Protein AF-A0A6N7AGJ3-F1 (afdb_monomer_lite)

Foldseek 3Di:
DDDDPVVVVCCVVVVVVVVVVVVVVVVVVVVVVVVVVVVVVVLVVVLVVLVVVLVCLVVVVVVLLVVCLVVVCCPDPVNVVVVVVSVVSNVVSLVVQCVSDPDPVSNVVSVVSSVVVVVVVCCCPPPVVVVSVVVVVVPPD

Sequence (141 aa):
MILTIRIKLLAGFAVPILAILLMAGITTTGINVLRAMQDDGAKRAEAAVAATEAAGMGAKTYRFIADSIINRNFDTAEWTTEWTAIKSEIAQNTKTIKTMAHTSQETQLAEEGEAALLAIIALFENEMMALLKATDEGIAL

pLDDT: mean 90.0, std 10.26, range [41.72, 97.25]

Secondary structure (DSSP, 8-state):
----HHHHHHHHHHHHHHHHHHHHHHHHHHHHHHHHHHHHHHHHHHHHHHHHHHHTHHHHHHHHHHHHHHHT-TTSHHHHHHHHHHHHHHHHHHHHHHHH--SHHHHHHHHHHHHHHHHHHHIIIIIIHHHHHHHHHH---

Structure (mmCIF, N/CA/C/O backbone):
data_AF-A0A6N7AGJ3-F1
#
_entry.id   AF-A0A6N7AGJ3-F1
#
loop_
_atom_site.group_PDB
_atom_site.id
_atom_site.type_symbol
_atom_site.label_atom_id
_atom_site.label_alt_id
_atom_site.label_comp_id
_atom_site.label_asym_id
_atom_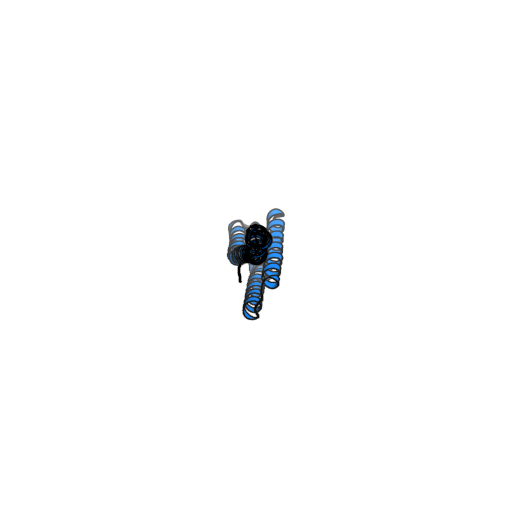site.label_entity_id
_atom_site.label_seq_id
_atom_site.pdbx_PDB_ins_code
_atom_site.Cartn_x
_atom_site.Cartn_y
_atom_site.Cartn_z
_atom_site.occupancy
_atom_site.B_iso_or_equiv
_atom_site.auth_seq_id
_atom_site.auth_comp_id
_atom_site.auth_asym_id
_atom_site.auth_atom_id
_atom_site.pdbx_PDB_model_num
ATOM 1 N N . MET A 1 1 ? 48.114 -8.807 -53.818 1.00 57.62 1 MET A N 1
ATOM 2 C CA . MET A 1 1 ? 47.800 -7.371 -53.984 1.00 57.62 1 MET A CA 1
ATOM 3 C C . MET A 1 1 ? 48.520 -6.613 -52.872 1.00 57.62 1 MET A C 1
ATOM 5 O O . MET A 1 1 ? 48.236 -6.870 -51.710 1.00 57.62 1 MET A O 1
ATOM 9 N N . ILE A 1 2 ? 49.527 -5.794 -53.188 1.00 65.19 2 ILE A N 1
ATOM 10 C CA . ILE A 1 2 ? 50.300 -5.068 -52.165 1.00 65.19 2 ILE A CA 1
ATOM 11 C C . ILE A 1 2 ? 49.466 -3.858 -51.733 1.00 65.19 2 ILE A C 1
ATOM 13 O O . ILE A 1 2 ? 49.224 -2.961 -52.536 1.00 65.19 2 ILE A O 1
ATOM 17 N N . LEU A 1 3 ? 48.989 -3.852 -50.485 1.00 74.25 3 LEU A N 1
ATOM 18 C CA . LEU A 1 3 ? 48.254 -2.711 -49.932 1.00 74.25 3 LEU A CA 1
ATOM 19 C C . LEU A 1 3 ? 49.145 -1.462 -49.946 1.00 74.25 3 LEU A C 1
ATOM 21 O O . LEU A 1 3 ? 50.248 -1.478 -49.391 1.00 74.25 3 LEU A O 1
ATOM 25 N N . THR A 1 4 ? 48.646 -0.370 -50.523 1.00 86.00 4 THR A N 1
ATOM 26 C CA . THR A 1 4 ? 49.330 0.926 -50.502 1.00 86.00 4 THR A CA 1
ATOM 27 C C . THR A 1 4 ? 49.431 1.457 -49.069 1.00 86.00 4 THR A C 1
ATOM 29 O O . THR A 1 4 ? 48.540 1.251 -48.243 1.00 86.00 4 THR A O 1
ATOM 32 N N . ILE A 1 5 ? 50.521 2.169 -48.760 1.00 83.81 5 ILE A N 1
ATOM 33 C CA . ILE A 1 5 ? 50.799 2.730 -47.421 1.00 83.81 5 ILE A CA 1
ATOM 34 C C . 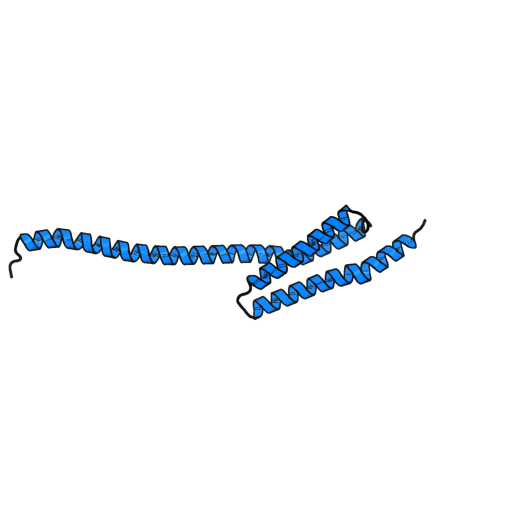ILE A 1 5 ? 49.624 3.579 -46.908 1.00 83.81 5 ILE A C 1
ATOM 36 O O . ILE A 1 5 ? 49.290 3.518 -45.729 1.00 83.81 5 ILE A O 1
ATOM 40 N N . ARG A 1 6 ? 48.931 4.291 -47.807 1.00 82.50 6 ARG A N 1
ATOM 41 C CA . ARG A 1 6 ? 47.728 5.081 -47.496 1.00 82.50 6 ARG A CA 1
ATOM 42 C C . ARG A 1 6 ? 46.598 4.235 -46.906 1.00 82.50 6 ARG A C 1
ATOM 44 O O . ARG A 1 6 ? 45.990 4.654 -45.931 1.00 82.50 6 ARG A O 1
ATOM 51 N N . ILE A 1 7 ? 46.347 3.044 -47.458 1.00 85.00 7 ILE A N 1
ATOM 52 C CA . ILE A 1 7 ? 45.299 2.139 -46.963 1.00 85.00 7 ILE A CA 1
ATOM 53 C C . ILE A 1 7 ? 45.694 1.570 -45.600 1.00 85.00 7 ILE A C 1
ATOM 55 O O . ILE A 1 7 ? 44.852 1.491 -44.714 1.00 85.00 7 ILE A O 1
ATOM 59 N N . LYS A 1 8 ? 46.972 1.227 -45.394 1.00 82.88 8 LYS A N 1
ATOM 60 C CA . LYS A 1 8 ? 47.457 0.741 -44.090 1.00 82.88 8 LYS A CA 1
ATOM 61 C C . LYS A 1 8 ? 47.309 1.799 -42.994 1.00 82.88 8 LYS A C 1
ATOM 63 O O . LYS A 1 8 ? 46.882 1.473 -41.892 1.00 82.88 8 LYS A O 1
ATOM 68 N N . LEU A 1 9 ? 47.623 3.055 -43.313 1.00 87.06 9 LEU A N 1
ATOM 69 C CA . LEU A 1 9 ? 47.512 4.172 -42.378 1.00 87.06 9 LEU A CA 1
ATOM 70 C C . LEU A 1 9 ? 46.037 4.485 -42.072 1.00 87.06 9 LEU A C 1
ATOM 72 O O . LEU A 1 9 ? 45.666 4.558 -40.907 1.00 87.06 9 LEU A O 1
ATOM 76 N N . LEU A 1 10 ? 45.174 4.553 -43.094 1.00 89.69 10 LEU A N 1
ATOM 77 C CA . LEU A 1 10 ? 43.726 4.740 -42.919 1.00 89.69 10 LEU A CA 1
ATOM 78 C C . LEU A 1 10 ? 43.074 3.610 -42.117 1.00 89.69 10 LEU A C 1
ATOM 80 O O . LEU A 1 10 ? 42.311 3.890 -41.199 1.00 89.69 10 LEU A O 1
ATOM 84 N N . ALA A 1 11 ? 43.383 2.348 -42.420 1.00 88.19 11 ALA A N 1
ATOM 85 C CA . ALA A 1 11 ? 42.845 1.205 -41.684 1.00 88.19 11 ALA A CA 1
ATOM 86 C C . ALA A 1 11 ? 43.297 1.212 -40.215 1.00 88.19 11 ALA A C 1
ATOM 88 O O . ALA A 1 11 ? 42.490 0.936 -39.329 1.00 88.19 11 ALA A O 1
ATOM 89 N N . GLY A 1 12 ? 44.554 1.594 -39.954 1.00 89.44 12 GLY A N 1
ATOM 90 C CA . GLY A 1 12 ? 45.101 1.713 -38.602 1.00 89.44 12 GLY A CA 1
ATOM 91 C C . GLY A 1 12 ? 44.354 2.715 -37.716 1.00 89.44 12 GLY A C 1
ATOM 92 O O . GLY A 1 12 ? 44.241 2.478 -36.519 1.00 89.44 12 GLY A O 1
ATOM 93 N N . PHE A 1 13 ? 43.793 3.785 -38.291 1.00 91.56 13 PHE A N 1
ATOM 94 C CA . PHE A 1 13 ? 42.956 4.748 -37.561 1.00 91.56 13 PHE A CA 1
ATOM 95 C C . PHE A 1 13 ? 41.461 4.403 -37.596 1.00 91.56 13 PHE A C 1
ATOM 97 O O . PHE A 1 13 ? 40.767 4.573 -36.598 1.00 91.56 13 PHE A O 1
ATOM 104 N N . ALA A 1 14 ? 40.947 3.894 -38.716 1.00 93.50 14 ALA A N 1
ATOM 105 C CA . ALA A 1 14 ? 39.520 3.623 -38.880 1.00 93.50 14 ALA A CA 1
ATOM 106 C C . ALA A 1 14 ? 39.030 2.460 -38.004 1.00 93.50 14 ALA A C 1
ATOM 108 O O . ALA A 1 14 ? 37.948 2.545 -37.428 1.00 93.50 14 ALA A O 1
ATOM 109 N N . VAL A 1 15 ? 39.823 1.392 -37.869 1.00 94.81 15 VAL A N 1
ATOM 110 C CA . VAL A 1 15 ? 39.462 0.217 -37.058 1.00 94.81 15 VAL A CA 1
ATOM 111 C C . VAL A 1 15 ? 39.255 0.560 -35.575 1.00 94.81 15 VAL A C 1
ATOM 113 O O . VAL A 1 15 ? 38.188 0.229 -35.057 1.00 94.81 15 VAL A O 1
ATOM 116 N N . PRO A 1 16 ? 40.188 1.235 -34.870 1.00 94.88 16 PRO A N 1
ATOM 117 C CA . PRO A 1 16 ? 39.966 1.591 -33.470 1.00 94.88 16 PRO A CA 1
ATOM 118 C C . PRO A 1 16 ? 38.818 2.589 -33.293 1.00 94.88 16 PRO A C 1
ATOM 120 O O . PRO A 1 16 ? 38.065 2.462 -32.333 1.00 94.88 16 PRO A O 1
ATOM 123 N N . ILE A 1 17 ? 38.616 3.529 -34.228 1.00 96.12 17 ILE A N 1
ATOM 124 C CA . ILE A 1 17 ? 37.459 4.440 -34.189 1.00 96.12 17 ILE A CA 1
ATOM 125 C C . ILE A 1 17 ? 36.150 3.648 -34.282 1.00 96.12 17 ILE A C 1
ATOM 127 O O . ILE A 1 17 ? 35.254 3.850 -33.467 1.00 96.12 17 ILE A O 1
ATOM 131 N N . LEU A 1 18 ? 36.046 2.715 -35.233 1.00 96.31 18 LEU A N 1
ATOM 132 C CA . LEU A 1 18 ? 34.867 1.862 -35.379 1.00 96.31 18 LEU A CA 1
ATOM 133 C C . LEU A 1 18 ? 34.630 1.014 -34.120 1.00 96.31 18 LEU A C 1
ATOM 135 O O . LEU A 1 18 ? 33.495 0.898 -33.666 1.00 96.31 18 LEU A O 1
ATOM 139 N N . ALA A 1 19 ? 35.693 0.459 -33.531 1.00 95.81 19 ALA A N 1
ATOM 140 C CA . ALA A 1 19 ? 35.607 -0.313 -32.296 1.00 95.81 19 ALA A CA 1
ATOM 141 C C . ALA A 1 19 ? 35.082 0.536 -31.125 1.00 95.81 19 ALA A C 1
ATOM 143 O O . ALA A 1 19 ? 34.181 0.097 -30.412 1.00 95.81 19 ALA A O 1
ATOM 144 N N . ILE A 1 20 ? 35.578 1.769 -30.967 1.00 96.81 20 ILE A N 1
ATOM 145 C CA . ILE A 1 20 ? 35.091 2.713 -29.951 1.00 96.81 20 ILE A CA 1
ATOM 146 C C . ILE A 1 20 ? 33.614 3.044 -30.185 1.00 96.81 20 ILE A C 1
ATOM 148 O O . ILE A 1 20 ? 32.834 3.017 -29.237 1.00 96.81 20 ILE A O 1
ATOM 152 N N . LEU A 1 21 ? 33.205 3.312 -31.430 1.00 96.94 21 LEU A N 1
ATOM 153 C CA . LEU A 1 21 ? 31.806 3.603 -31.762 1.00 96.94 21 LEU A CA 1
ATOM 154 C C . LEU A 1 21 ? 30.883 2.416 -31.458 1.00 96.94 21 LEU A C 1
ATOM 156 O O . LEU A 1 21 ? 29.810 2.603 -30.885 1.00 96.94 21 LEU A O 1
ATOM 160 N N . LEU A 1 22 ? 31.308 1.193 -31.783 1.00 96.81 22 LEU A N 1
ATOM 161 C CA . LEU A 1 22 ? 30.565 -0.025 -31.455 1.00 96.81 22 LEU A CA 1
ATOM 162 C C . LEU A 1 22 ? 30.441 -0.219 -29.939 1.00 96.81 22 LEU A C 1
ATOM 164 O O . LEU A 1 22 ? 29.343 -0.469 -29.441 1.00 96.81 22 LEU A O 1
ATOM 168 N N . MET A 1 23 ? 31.535 -0.047 -29.191 1.00 96.44 23 MET A N 1
ATOM 169 C CA . MET A 1 23 ? 31.510 -0.114 -27.726 1.00 96.44 23 MET A CA 1
ATOM 170 C C . MET A 1 23 ? 30.611 0.968 -27.122 1.00 96.44 23 MET A C 1
ATOM 172 O O . MET A 1 23 ? 29.846 0.685 -26.200 1.00 96.44 23 MET A O 1
ATOM 176 N N . ALA A 1 24 ? 30.650 2.190 -27.651 1.00 96.56 24 ALA A N 1
ATOM 177 C CA . ALA A 1 24 ? 29.777 3.275 -27.218 1.00 96.56 24 ALA A CA 1
ATOM 178 C C . ALA A 1 24 ? 28.294 2.939 -27.469 1.00 96.56 24 ALA A C 1
ATOM 180 O O . ALA A 1 24 ? 27.453 3.159 -26.597 1.00 96.56 24 ALA A O 1
ATOM 181 N N . GLY A 1 25 ? 27.964 2.332 -28.613 1.00 95.75 25 GLY A N 1
ATOM 182 C CA . GLY A 1 25 ? 26.599 1.889 -28.914 1.00 95.75 25 GLY A CA 1
ATOM 183 C C . GLY A 1 25 ? 26.095 0.801 -27.957 1.00 95.75 25 GLY A C 1
ATOM 184 O O . GLY A 1 25 ? 24.991 0.906 -27.412 1.00 95.75 25 GLY A O 1
ATOM 185 N N . ILE A 1 26 ? 26.922 -0.216 -27.694 1.00 95.88 26 ILE A N 1
ATOM 186 C CA . ILE A 1 26 ? 26.591 -1.309 -26.763 1.00 95.88 26 ILE A CA 1
ATOM 187 C C . ILE A 1 26 ? 26.416 -0.771 -25.339 1.00 95.88 26 ILE A C 1
ATOM 189 O O . ILE A 1 26 ? 25.414 -1.067 -24.689 1.00 95.88 26 ILE A O 1
ATOM 193 N N . THR A 1 27 ? 27.353 0.050 -24.860 1.00 95.69 27 THR A N 1
ATOM 194 C CA . THR A 1 27 ? 27.292 0.618 -23.503 1.00 95.69 27 THR A CA 1
ATOM 195 C C . THR A 1 27 ? 26.076 1.522 -23.320 1.00 95.69 27 THR A C 1
ATOM 197 O O . THR A 1 27 ? 25.388 1.400 -22.311 1.00 95.69 27 THR A O 1
ATOM 200 N N . THR A 1 28 ? 25.734 2.349 -24.311 1.00 95.56 28 THR A N 1
ATOM 201 C CA . THR A 1 28 ? 24.519 3.183 -24.273 1.00 95.56 28 THR A CA 1
ATOM 202 C C . THR A 1 28 ? 23.254 2.336 -24.134 1.00 95.56 28 THR A C 1
ATOM 204 O O . THR A 1 28 ? 22.386 2.637 -23.314 1.00 95.56 28 THR A O 1
ATOM 207 N N . THR A 1 29 ? 23.165 1.239 -24.889 1.00 95.38 29 THR A N 1
ATOM 208 C CA . THR A 1 29 ? 22.019 0.321 -24.812 1.00 95.38 29 THR A CA 1
ATOM 209 C C . THR A 1 29 ? 21.949 -0.361 -23.444 1.00 95.38 29 THR A C 1
ATOM 211 O O . THR A 1 29 ? 20.885 -0.396 -22.828 1.00 95.38 29 THR A O 1
ATOM 214 N N . GLY A 1 30 ? 23.089 -0.832 -22.927 1.00 95.81 30 GLY A N 1
ATOM 215 C CA . GLY A 1 30 ? 23.179 -1.441 -21.598 1.00 95.81 30 GLY A CA 1
ATOM 216 C C . GLY A 1 30 ? 22.783 -0.485 -20.470 1.00 95.81 30 GLY A C 1
ATOM 217 O O . GLY A 1 30 ? 22.046 -0.875 -19.568 1.00 95.81 30 GLY A O 1
ATOM 218 N N . ILE A 1 31 ? 23.194 0.784 -20.549 1.00 96.56 31 ILE A N 1
ATOM 219 C CA . ILE A 1 31 ? 22.819 1.821 -19.576 1.00 96.56 31 ILE A CA 1
ATOM 220 C C . ILE A 1 31 ? 21.306 2.059 -19.581 1.00 96.56 31 ILE A C 1
ATOM 222 O O . ILE A 1 31 ? 20.716 2.210 -18.515 1.00 96.56 31 ILE A O 1
ATOM 226 N N . ASN A 1 32 ? 20.661 2.068 -20.749 1.00 96.06 32 ASN A N 1
ATOM 227 C CA . ASN A 1 32 ? 19.213 2.271 -20.831 1.00 96.06 32 ASN A CA 1
ATOM 228 C C . ASN A 1 32 ? 18.429 1.114 -20.201 1.00 96.06 32 ASN A C 1
ATOM 230 O O . ASN A 1 32 ? 17.475 1.357 -19.466 1.00 96.06 32 ASN A O 1
ATOM 234 N N . VAL A 1 33 ? 18.856 -0.131 -20.437 1.00 96.75 33 VAL A N 1
ATOM 235 C CA . VAL A 1 33 ? 18.260 -1.307 -19.783 1.00 96.75 33 VAL A CA 1
ATOM 236 C C . VAL A 1 33 ? 18.462 -1.239 -18.271 1.00 96.75 33 VAL A C 1
ATOM 238 O O . VAL A 1 33 ? 17.512 -1.433 -17.519 1.00 96.75 33 VAL A O 1
ATOM 241 N N . LEU A 1 34 ? 19.675 -0.904 -17.820 1.00 96.25 34 LEU A N 1
ATOM 242 C CA . LEU A 1 34 ? 19.975 -0.790 -16.395 1.00 96.25 34 LEU A CA 1
ATOM 243 C C . LEU A 1 34 ? 19.123 0.288 -15.714 1.00 96.25 34 LEU A C 1
ATOM 245 O O . LEU A 1 34 ? 18.589 0.035 -14.639 1.00 96.25 34 LEU A O 1
ATOM 249 N N . ARG A 1 35 ? 18.943 1.453 -16.351 1.00 97.06 35 ARG A N 1
ATOM 250 C CA . ARG A 1 35 ? 18.050 2.512 -15.852 1.00 97.06 35 ARG A CA 1
ATOM 251 C C . ARG A 1 35 ? 16.615 2.021 -15.717 1.00 97.06 35 ARG A C 1
ATOM 253 O O . ARG A 1 35 ? 16.033 2.166 -14.653 1.00 97.06 35 ARG A O 1
ATOM 260 N N . ALA A 1 36 ? 16.077 1.373 -16.751 1.00 96.69 36 ALA A N 1
ATOM 261 C CA . ALA A 1 36 ? 14.716 0.843 -16.706 1.00 96.69 36 ALA A CA 1
ATOM 262 C C . ALA A 1 36 ? 14.532 -0.185 -15.573 1.00 96.69 36 ALA A C 1
ATOM 264 O O . ALA A 1 36 ? 13.517 -0.166 -14.880 1.00 96.69 36 ALA A O 1
ATOM 265 N N . MET A 1 37 ? 15.526 -1.051 -15.343 1.00 96.56 37 MET A N 1
ATOM 266 C CA . MET A 1 37 ? 15.502 -2.010 -14.233 1.00 96.56 37 MET A CA 1
ATOM 267 C C . MET A 1 37 ? 15.598 -1.333 -12.861 1.00 96.56 37 MET A C 1
ATOM 269 O O . MET A 1 37 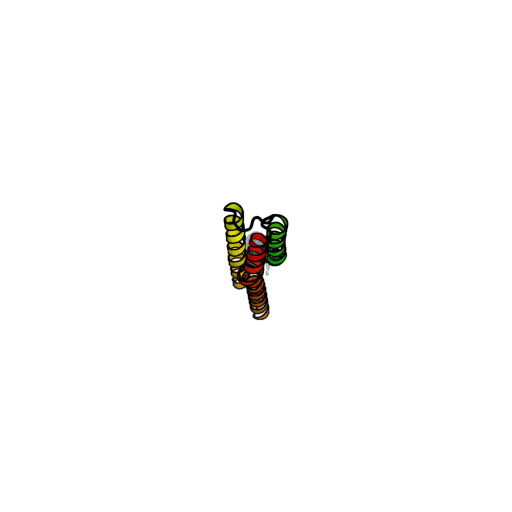? 14.961 -1.789 -11.916 1.00 96.56 37 MET A O 1
ATOM 273 N N . GLN A 1 38 ? 16.384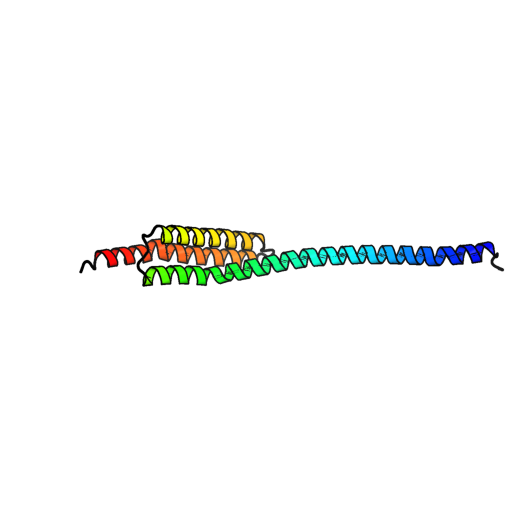 -0.262 -12.734 1.00 97.25 38 GLN A N 1
ATOM 274 C CA . GLN A 1 38 ? 16.485 0.511 -11.494 1.00 97.25 38 GLN A CA 1
ATOM 275 C C . GLN A 1 38 ? 15.183 1.251 -11.184 1.00 97.25 38 GLN A C 1
ATOM 277 O O . GLN A 1 38 ? 14.734 1.213 -10.042 1.00 97.25 38 GLN A O 1
ATOM 282 N N . ASP A 1 39 ? 14.553 1.851 -12.193 1.00 96.69 39 ASP A N 1
ATOM 283 C CA . ASP A 1 39 ? 13.265 2.530 -12.044 1.00 96.69 39 ASP A CA 1
ATOM 284 C C . ASP A 1 39 ? 12.157 1.544 -11.637 1.00 96.69 39 ASP A C 1
ATOM 286 O O . ASP A 1 39 ? 11.371 1.834 -10.735 1.00 96.69 39 ASP A O 1
ATOM 290 N N . ASP A 1 40 ? 12.105 0.357 -12.256 1.00 93.56 40 ASP A N 1
ATOM 291 C CA . ASP A 1 40 ? 11.160 -0.700 -11.864 1.00 93.56 40 ASP A CA 1
ATOM 292 C C . ASP A 1 40 ? 11.451 -1.216 -10.446 1.00 93.56 40 ASP A C 1
ATOM 294 O O . ASP A 1 40 ? 10.543 -1.365 -9.628 1.00 93.56 40 ASP A O 1
ATOM 298 N N . GLY A 1 41 ? 12.728 -1.427 -10.118 1.00 94.69 41 GLY A N 1
ATOM 299 C CA . GLY A 1 41 ? 13.160 -1.835 -8.784 1.00 94.69 41 GLY A CA 1
ATOM 300 C C . GLY A 1 41 ? 12.767 -0.828 -7.700 1.00 94.69 41 GLY A C 1
ATOM 301 O O . GLY A 1 41 ? 12.259 -1.230 -6.655 1.00 94.69 41 GLY A O 1
ATOM 302 N N . ALA A 1 42 ? 12.938 0.471 -7.958 1.00 95.12 42 ALA A N 1
ATOM 303 C CA . ALA A 1 42 ? 12.546 1.537 -7.040 1.00 95.12 42 ALA A CA 1
ATOM 304 C C . ALA A 1 42 ? 11.028 1.549 -6.799 1.00 95.12 42 ALA A C 1
ATOM 306 O O . ALA A 1 42 ? 10.596 1.566 -5.647 1.00 95.12 42 ALA A O 1
ATOM 307 N N . LYS A 1 43 ? 10.221 1.440 -7.863 1.00 91.50 43 LYS A N 1
ATOM 308 C CA . LYS A 1 43 ? 8.753 1.363 -7.753 1.00 91.50 43 LYS A CA 1
ATOM 309 C C . LYS A 1 43 ? 8.289 0.149 -6.952 1.00 91.50 43 LYS A C 1
ATOM 311 O O . LYS A 1 43 ? 7.383 0.254 -6.131 1.00 91.50 43 LYS A O 1
ATOM 316 N N . ARG A 1 44 ? 8.914 -1.013 -7.159 1.00 89.50 44 ARG A N 1
ATOM 317 C CA . ARG A 1 44 ? 8.596 -2.227 -6.389 1.00 89.50 44 ARG A CA 1
ATOM 318 C C . ARG A 1 44 ? 9.000 -2.110 -4.926 1.00 89.50 44 ARG A C 1
ATOM 320 O O . ARG A 1 44 ? 8.286 -2.614 -4.067 1.00 89.50 44 ARG A O 1
ATOM 327 N N . ALA A 1 45 ? 10.129 -1.465 -4.640 1.00 93.12 45 ALA A N 1
ATOM 328 C CA . ALA A 1 45 ? 10.554 -1.216 -3.268 1.00 93.12 45 ALA A CA 1
ATOM 329 C C . ALA A 1 45 ? 9.557 -0.300 -2.542 1.00 93.12 45 ALA A C 1
ATOM 331 O O . ALA A 1 45 ? 9.147 -0.617 -1.429 1.00 93.12 45 ALA A O 1
ATOM 332 N N . GLU A 1 46 ? 9.104 0.773 -3.194 1.00 91.25 46 GLU A N 1
ATOM 333 C CA . GLU A 1 46 ? 8.042 1.647 -2.680 1.00 91.25 46 GLU A CA 1
ATOM 334 C C . GLU A 1 46 ? 6.739 0.866 -2.429 1.00 91.25 46 GLU A C 1
ATOM 336 O O . GLU A 1 46 ? 6.147 0.979 -1.356 1.00 91.25 46 GLU A O 1
ATOM 341 N N . ALA A 1 47 ? 6.348 -0.015 -3.359 1.00 89.38 47 ALA A N 1
ATOM 342 C CA . ALA A 1 47 ? 5.192 -0.900 -3.191 1.00 89.38 47 ALA A CA 1
ATOM 343 C C . ALA A 1 47 ? 5.316 -1.847 -2.000 1.00 89.38 47 ALA A C 1
ATOM 345 O O . ALA A 1 47 ? 4.366 -2.016 -1.238 1.00 89.38 47 ALA A O 1
ATOM 346 N N . ALA A 1 48 ? 6.489 -2.447 -1.810 1.00 91.06 48 ALA A N 1
ATOM 347 C CA . ALA A 1 48 ? 6.738 -3.351 -0.698 1.00 91.06 48 ALA A CA 1
ATOM 348 C C . ALA A 1 48 ? 6.666 -2.629 0.657 1.00 91.06 48 ALA A C 1
ATOM 350 O O . ALA A 1 48 ? 6.133 -3.188 1.619 1.00 91.06 48 ALA A O 1
ATOM 351 N N . VAL A 1 49 ? 7.159 -1.388 0.732 1.00 93.12 49 VAL A N 1
ATOM 352 C CA . VAL A 1 49 ? 7.046 -0.553 1.937 1.00 93.12 49 VAL A CA 1
ATOM 353 C C . VAL A 1 49 ? 5.579 -0.252 2.232 1.00 93.12 49 VAL A C 1
ATOM 355 O O . VAL A 1 49 ? 5.111 -0.586 3.319 1.00 93.12 49 VAL A O 1
ATOM 358 N N . ALA A 1 50 ? 4.831 0.259 1.249 1.00 91.38 50 ALA A N 1
ATOM 359 C CA . ALA A 1 50 ? 3.409 0.560 1.416 1.00 91.38 50 ALA A CA 1
ATOM 360 C C . ALA A 1 50 ? 2.599 -0.684 1.828 1.00 91.38 50 ALA A C 1
ATOM 362 O O . ALA A 1 50 ? 1.751 -0.614 2.716 1.00 91.38 50 ALA A O 1
ATOM 363 N N . ALA A 1 51 ? 2.881 -1.846 1.229 1.00 90.94 51 ALA A N 1
ATOM 364 C CA . ALA A 1 51 ? 2.230 -3.110 1.579 1.00 90.94 51 ALA A CA 1
ATOM 365 C C . ALA A 1 51 ? 2.539 -3.548 3.013 1.00 90.94 51 ALA A C 1
ATOM 367 O O . ALA A 1 51 ? 1.652 -4.029 3.719 1.00 90.94 51 ALA A O 1
ATOM 368 N N . THR A 1 52 ? 3.776 -3.349 3.465 1.00 92.19 52 THR A N 1
ATOM 369 C CA . THR A 1 52 ? 4.189 -3.668 4.837 1.00 92.19 52 THR A CA 1
ATOM 370 C C . THR A 1 52 ? 3.496 -2.756 5.848 1.00 92.19 52 THR A C 1
ATOM 372 O O . THR A 1 52 ? 3.004 -3.231 6.872 1.00 92.19 52 THR A O 1
ATOM 375 N N . GLU A 1 53 ? 3.404 -1.460 5.553 1.00 90.56 53 GLU A N 1
ATOM 376 C CA . GLU A 1 53 ? 2.672 -0.500 6.384 1.00 90.56 53 GLU A CA 1
ATOM 377 C C . GLU A 1 53 ? 1.179 -0.847 6.446 1.00 90.56 53 GLU A C 1
ATOM 379 O O . GLU A 1 53 ? 0.606 -0.934 7.535 1.00 90.56 53 GLU A O 1
ATOM 384 N N . ALA A 1 54 ? 0.564 -1.141 5.297 1.00 92.19 54 ALA A N 1
ATOM 385 C CA . ALA A 1 54 ? -0.834 -1.553 5.209 1.00 92.19 54 ALA A CA 1
ATOM 386 C C . ALA A 1 54 ? -1.114 -2.844 5.999 1.00 92.19 54 ALA A C 1
ATOM 388 O O . ALA A 1 54 ? -2.117 -2.923 6.710 1.00 92.19 54 ALA A O 1
ATOM 389 N N . ALA A 1 55 ? -0.211 -3.830 5.949 1.00 91.75 55 ALA A N 1
ATOM 390 C CA . ALA A 1 55 ? -0.332 -5.073 6.712 1.00 91.75 55 ALA A CA 1
ATOM 391 C C . ALA A 1 55 ? -0.340 -4.841 8.237 1.00 91.75 55 ALA A C 1
ATOM 393 O O . ALA A 1 55 ? -0.966 -5.597 8.981 1.00 91.75 55 ALA A O 1
ATOM 394 N N . GLY A 1 56 ? 0.310 -3.774 8.712 1.00 93.38 56 GLY A N 1
ATOM 395 C CA . GLY A 1 56 ? 0.308 -3.374 10.119 1.00 93.38 56 GLY A CA 1
ATOM 396 C C . GLY A 1 56 ? -0.976 -2.678 10.586 1.00 93.38 56 GLY A C 1
ATOM 397 O O . GLY A 1 56 ? -1.181 -2.541 11.796 1.00 93.38 56 GLY A O 1
ATOM 398 N N . MET A 1 57 ? -1.858 -2.255 9.671 1.00 93.81 57 MET A N 1
ATOM 399 C CA . MET A 1 57 ? -3.030 -1.442 10.018 1.00 93.81 57 MET A CA 1
ATOM 400 C C . MET A 1 57 ? -3.992 -2.165 10.954 1.00 93.81 57 MET A C 1
ATOM 402 O O . MET A 1 57 ? -4.426 -1.571 11.932 1.00 93.81 57 MET A O 1
ATOM 406 N N . GLY A 1 58 ? -4.253 -3.458 10.741 1.00 92.44 58 GLY A N 1
ATOM 407 C CA . GLY A 1 58 ? -5.139 -4.221 11.629 1.00 92.44 58 GLY A CA 1
ATOM 408 C C . GLY A 1 58 ? -4.649 -4.239 13.081 1.00 92.44 58 GLY A C 1
ATOM 409 O O . GLY A 1 58 ? -5.425 -4.005 14.007 1.00 92.44 58 GLY A O 1
ATOM 410 N N . ALA A 1 59 ? -3.342 -4.433 13.288 1.00 94.50 59 ALA A N 1
ATOM 411 C CA . ALA A 1 59 ? -2.737 -4.402 14.618 1.00 94.50 59 ALA A CA 1
ATOM 412 C C . ALA A 1 59 ? -2.783 -2.998 15.242 1.00 94.50 59 ALA A C 1
ATOM 414 O O . ALA A 1 59 ? -3.056 -2.862 16.435 1.00 94.50 59 ALA A O 1
ATOM 415 N N . LYS A 1 60 ? -2.554 -1.951 14.438 1.00 95.00 60 LYS A N 1
ATOM 416 C CA . LYS A 1 60 ? -2.650 -0.551 14.871 1.00 95.00 60 LYS A CA 1
ATOM 417 C C . LYS A 1 60 ? -4.072 -0.192 15.306 1.00 95.00 60 LYS A C 1
ATOM 419 O O . LYS A 1 60 ? -4.251 0.345 16.397 1.00 95.00 60 LYS A O 1
ATOM 424 N N . THR A 1 61 ? -5.073 -0.540 14.497 1.00 95.00 61 THR A N 1
ATOM 425 C CA . THR A 1 61 ? -6.495 -0.336 14.804 1.00 95.00 61 THR A CA 1
ATOM 426 C C . THR A 1 61 ? -6.887 -1.071 16.078 1.00 95.00 61 THR A C 1
ATOM 428 O O . THR A 1 61 ? -7.470 -0.465 16.973 1.00 95.00 61 THR A O 1
ATOM 431 N N . TYR A 1 62 ? -6.516 -2.350 16.199 1.00 94.12 62 TYR A N 1
ATOM 432 C CA . TYR A 1 62 ? -6.784 -3.136 17.401 1.00 94.12 62 TYR A CA 1
ATOM 433 C C . TYR A 1 62 ? -6.173 -2.500 18.649 1.00 94.12 62 TYR A C 1
ATOM 435 O O . TYR A 1 62 ? -6.852 -2.362 19.662 1.00 94.12 62 TYR A O 1
ATOM 443 N N . ARG A 1 63 ? -4.904 -2.081 18.579 1.00 94.75 63 ARG A N 1
ATOM 444 C CA . ARG A 1 63 ? -4.224 -1.447 19.709 1.00 94.75 63 ARG A CA 1
ATOM 445 C C . ARG A 1 63 ? -4.927 -0.165 20.142 1.00 94.75 63 ARG A C 1
ATOM 447 O O . ARG A 1 63 ? -5.152 0.004 21.331 1.00 94.75 63 ARG A O 1
ATOM 454 N N . PHE A 1 64 ? -5.306 0.695 19.199 1.00 94.62 64 PHE A N 1
ATOM 455 C CA . PHE A 1 64 ? -6.038 1.917 19.522 1.00 94.62 64 PHE A CA 1
ATOM 456 C C . PHE A 1 64 ? -7.380 1.617 20.203 1.00 94.62 64 PHE A C 1
ATOM 458 O O . PHE A 1 64 ? -7.694 2.209 21.233 1.00 94.62 64 PHE A O 1
ATOM 465 N N . ILE A 1 65 ? -8.147 0.658 19.671 1.00 93.25 65 ILE A N 1
ATOM 466 C CA . ILE A 1 65 ? -9.409 0.209 20.277 1.00 93.25 65 ILE A CA 1
ATOM 467 C C . ILE A 1 65 ? -9.164 -0.307 21.702 1.00 93.25 65 ILE A C 1
ATOM 469 O O . ILE A 1 65 ? -9.847 0.110 22.634 1.00 93.25 65 ILE A O 1
ATOM 473 N N . ALA A 1 66 ? -8.170 -1.176 21.890 1.00 92.50 66 ALA A N 1
ATOM 474 C CA . ALA A 1 66 ? -7.833 -1.743 23.191 1.00 92.50 66 ALA A CA 1
ATOM 475 C C . ALA A 1 66 ? -7.401 -0.668 24.202 1.00 92.50 66 ALA A C 1
ATOM 477 O O . ALA A 1 66 ? -7.911 -0.653 25.321 1.00 92.50 66 ALA A O 1
ATOM 478 N N . ASP A 1 67 ? -6.523 0.256 23.804 1.00 92.44 67 ASP A N 1
ATOM 479 C CA . ASP A 1 67 ? -6.081 1.375 24.644 1.00 92.44 67 ASP A CA 1
ATOM 480 C C . ASP A 1 67 ? -7.264 2.282 25.015 1.00 92.44 67 ASP A C 1
ATOM 482 O O . ASP A 1 67 ? -7.363 2.730 26.159 1.00 92.44 67 ASP A O 1
ATOM 486 N N . SER A 1 68 ? -8.206 2.490 24.091 1.00 90.06 68 SER A N 1
ATOM 487 C CA . SER A 1 68 ? -9.432 3.252 24.357 1.00 90.06 68 SER A CA 1
ATOM 488 C C . SER A 1 68 ? -10.312 2.562 25.404 1.00 90.06 68 SER A C 1
ATOM 490 O O . SER A 1 68 ? -10.817 3.206 26.322 1.00 90.06 68 SER A O 1
ATOM 492 N N . ILE A 1 69 ? -10.447 1.233 25.310 1.00 89.94 69 ILE A N 1
ATOM 493 C CA . ILE A 1 69 ? -11.214 0.412 26.260 1.00 89.94 69 ILE A CA 1
ATOM 494 C C . ILE A 1 69 ? -10.590 0.396 27.645 1.00 89.94 69 ILE A C 1
ATOM 496 O O . ILE A 1 69 ? -11.300 0.553 28.638 1.00 89.94 69 ILE A O 1
ATOM 500 N N . ILE A 1 70 ? -9.273 0.233 27.722 1.00 89.25 70 ILE A N 1
ATOM 501 C CA . ILE A 1 70 ? -8.552 0.195 28.994 1.00 89.25 70 ILE A CA 1
ATOM 502 C C . ILE A 1 70 ? -8.637 1.552 29.700 1.00 89.25 70 ILE A C 1
ATOM 504 O O . ILE A 1 70 ? -8.884 1.597 30.904 1.00 89.25 70 ILE A O 1
ATOM 508 N N . ASN A 1 71 ? -8.464 2.650 28.958 1.00 89.38 71 ASN A N 1
ATOM 509 C CA . ASN A 1 71 ? -8.421 3.998 29.527 1.00 89.38 71 ASN A CA 1
ATOM 510 C C . ASN A 1 71 ? -9.795 4.674 29.646 1.00 89.38 71 ASN A C 1
ATOM 512 O O . ASN A 1 71 ? -9.880 5.742 30.250 1.00 89.38 71 ASN A O 1
ATOM 516 N N . ARG A 1 72 ? -10.856 4.079 29.083 1.00 86.81 72 ARG A N 1
ATOM 517 C CA . ARG A 1 72 ? -12.229 4.618 29.062 1.00 86.81 72 ARG A CA 1
ATOM 518 C C . ARG A 1 72 ? -12.324 6.060 28.546 1.00 86.81 72 ARG A C 1
ATOM 520 O O . ARG A 1 72 ? -13.099 6.861 29.053 1.00 86.81 72 ARG A O 1
ATOM 527 N N . ASN A 1 73 ? -11.532 6.418 27.540 1.00 85.75 73 ASN A N 1
ATOM 528 C CA . ASN A 1 73 ? -11.387 7.803 27.073 1.00 85.75 73 ASN A CA 1
ATOM 529 C C . ASN A 1 73 ? -12.072 8.073 25.722 1.00 85.75 73 ASN A C 1
ATOM 531 O O . ASN A 1 73 ? -11.622 8.914 24.950 1.00 85.75 73 ASN A O 1
ATOM 535 N N . PHE A 1 74 ? -13.173 7.381 25.436 1.00 82.75 74 PHE A N 1
ATOM 536 C CA . PHE A 1 74 ? -13.802 7.378 24.111 1.00 82.75 74 PHE A CA 1
ATOM 537 C C . PHE A 1 74 ? -14.478 8.688 23.684 1.00 82.75 74 PHE A C 1
ATOM 539 O O . PHE A 1 74 ? -14.883 8.815 22.534 1.00 82.75 74 PHE A O 1
ATOM 546 N N . ASP A 1 75 ? -14.629 9.645 24.598 1.00 80.94 75 ASP A N 1
ATOM 547 C CA . ASP A 1 75 ? -15.313 10.918 24.343 1.00 80.94 75 ASP A CA 1
ATOM 548 C C . ASP A 1 75 ? -14.370 12.128 24.468 1.00 80.94 75 ASP A C 1
ATOM 550 O O . ASP A 1 75 ? -14.816 13.271 24.578 1.00 80.94 75 ASP A O 1
ATOM 554 N N . THR A 1 76 ? -13.050 11.906 24.441 1.00 87.88 76 THR A N 1
ATOM 555 C CA . THR A 1 76 ? -12.082 13.008 24.430 1.00 87.88 76 THR A CA 1
ATOM 556 C C . THR A 1 76 ? -11.846 13.551 23.017 1.00 87.88 76 THR A C 1
ATOM 558 O O . THR A 1 76 ? -12.017 12.867 21.998 1.00 87.88 76 THR A O 1
ATOM 561 N N . ALA A 1 77 ? -11.437 14.820 22.938 1.00 90.62 77 ALA A N 1
ATOM 562 C CA . ALA A 1 77 ? -11.086 15.452 21.668 1.00 90.62 77 ALA A CA 1
ATOM 563 C C . ALA A 1 77 ? -9.851 14.784 21.039 1.00 90.62 77 ALA A C 1
ATOM 565 O O . ALA A 1 77 ? -9.781 14.613 19.819 1.00 90.62 77 ALA A O 1
ATOM 566 N N . GLU A 1 78 ? -8.905 14.363 21.879 1.00 91.06 78 GLU A N 1
ATOM 567 C CA . GLU A 1 78 ? -7.711 13.620 21.489 1.00 91.06 78 GLU A CA 1
ATOM 568 C C . GLU A 1 78 ? -8.092 12.279 20.858 1.00 91.06 78 GLU A C 1
ATOM 570 O O .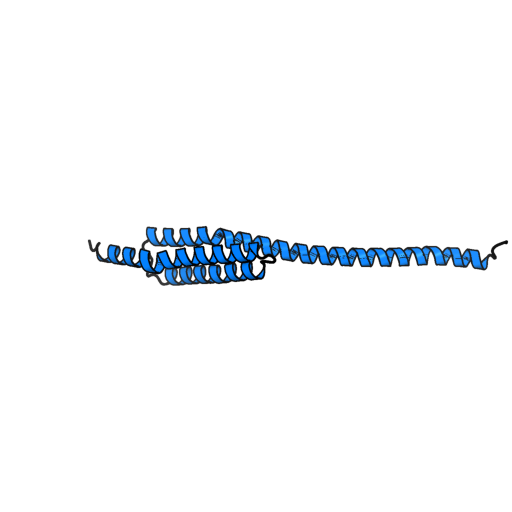 GLU A 1 78 ? -7.667 11.996 19.739 1.00 91.06 78 GLU A O 1
ATOM 575 N N . TRP A 1 79 ? -8.975 11.509 21.508 1.00 92.62 79 TRP A N 1
ATOM 576 C CA . TRP A 1 79 ? -9.464 10.234 20.984 1.00 92.62 79 TRP A CA 1
ATOM 577 C C . TRP A 1 79 ? -10.114 10.401 19.611 1.00 92.62 79 TRP A C 1
ATOM 579 O O . TRP A 1 79 ? -9.776 9.692 18.665 1.00 92.62 79 TRP A O 1
ATOM 589 N N . THR A 1 80 ? -10.998 11.392 19.468 1.00 91.94 80 THR A N 1
ATOM 590 C CA . THR A 1 80 ? -11.696 11.658 18.200 1.00 91.94 80 THR A CA 1
ATOM 591 C C . THR A 1 80 ? -10.714 12.005 17.081 1.00 91.94 80 THR A C 1
ATOM 593 O O . THR A 1 80 ? -10.867 11.554 15.940 1.00 91.94 80 THR A O 1
ATOM 596 N N . THR A 1 81 ? -9.689 12.794 17.407 1.00 95.12 81 THR A N 1
ATOM 597 C CA . THR A 1 81 ? -8.644 13.208 16.465 1.00 95.12 81 THR A CA 1
ATOM 598 C C . THR A 1 81 ? -7.814 12.011 16.011 1.00 95.12 81 THR A C 1
ATOM 600 O O . THR A 1 81 ? -7.664 11.788 14.808 1.00 95.12 81 THR A O 1
ATOM 603 N N . GLU A 1 82 ? -7.322 11.205 16.952 1.00 94.88 82 GLU A N 1
ATOM 604 C CA . GLU A 1 82 ? -6.519 10.018 16.653 1.00 94.88 82 GLU A CA 1
ATOM 605 C C . GLU A 1 82 ? -7.322 8.957 15.897 1.00 94.88 82 GLU A C 1
ATOM 607 O O . GLU A 1 82 ? -6.841 8.400 14.908 1.00 94.88 82 GLU A O 1
ATOM 612 N N . TRP A 1 83 ? -8.577 8.726 16.285 1.00 94.94 83 TRP A N 1
ATOM 613 C CA . TRP A 1 83 ? -9.443 7.767 15.610 1.00 94.94 83 TRP A CA 1
ATOM 614 C C . TRP A 1 83 ? -9.741 8.176 14.166 1.00 94.94 83 TRP A C 1
ATOM 616 O O . TRP A 1 83 ? -9.679 7.360 13.243 1.00 94.94 83 TRP A O 1
ATOM 626 N N . THR A 1 84 ? -10.003 9.465 13.942 1.00 95.62 84 THR A N 1
ATOM 627 C CA . THR A 1 84 ? -10.184 10.012 12.591 1.00 95.62 84 THR A CA 1
ATOM 628 C C . THR A 1 84 ? -8.912 9.859 11.758 1.00 95.62 84 THR A C 1
ATOM 630 O O . THR A 1 84 ? -8.993 9.473 10.590 1.00 95.62 84 THR A O 1
ATOM 633 N N . ALA A 1 85 ? -7.740 10.096 12.355 1.00 96.06 85 ALA A N 1
ATOM 634 C CA . ALA A 1 85 ? -6.457 9.909 11.686 1.00 96.06 85 ALA A CA 1
ATOM 635 C C . ALA A 1 85 ? -6.229 8.442 11.283 1.00 96.06 85 ALA A C 1
ATOM 637 O O . ALA A 1 85 ? -5.884 8.184 10.133 1.00 96.06 85 ALA A O 1
ATOM 638 N N . ILE A 1 86 ? -6.512 7.481 12.172 1.00 95.44 86 ILE A N 1
ATOM 639 C CA . ILE A 1 86 ? -6.404 6.043 11.875 1.00 95.44 86 ILE A CA 1
ATOM 640 C C . ILE A 1 86 ? -7.322 5.651 10.715 1.00 95.44 86 ILE A C 1
ATOM 642 O O . ILE A 1 86 ? -6.881 4.976 9.785 1.00 95.44 86 ILE A O 1
ATOM 646 N N . LYS A 1 87 ? -8.584 6.097 10.718 1.00 95.50 87 LYS A N 1
ATOM 647 C CA . LYS A 1 87 ? -9.516 5.817 9.613 1.00 95.50 87 LYS A CA 1
ATOM 648 C C . LYS A 1 87 ? -9.036 6.420 8.290 1.00 95.50 87 LYS A C 1
ATOM 650 O O . LYS A 1 87 ? -9.128 5.767 7.252 1.00 95.50 87 LYS A O 1
ATOM 655 N N . SER A 1 88 ? -8.494 7.637 8.325 1.00 95.94 88 SER A N 1
ATOM 656 C CA . SER A 1 88 ? -7.918 8.284 7.142 1.00 95.94 88 SER A CA 1
ATOM 657 C C . SER A 1 88 ? -6.699 7.527 6.611 1.00 95.94 88 SER A C 1
ATOM 659 O O . SER A 1 88 ? -6.569 7.350 5.403 1.00 95.94 88 SER A O 1
ATOM 661 N N . GLU A 1 89 ? -5.820 7.060 7.494 1.00 94.56 89 GLU A N 1
ATOM 662 C CA . GLU A 1 89 ? -4.631 6.288 7.130 1.00 94.56 89 GLU A CA 1
ATOM 663 C C . GLU A 1 89 ? -5.004 4.929 6.532 1.00 94.56 89 GLU A C 1
ATOM 665 O O . GLU A 1 89 ? -4.455 4.541 5.506 1.00 94.56 89 GLU A O 1
ATOM 670 N N . ILE A 1 90 ? -6.007 4.244 7.091 1.00 94.31 90 ILE A N 1
ATOM 671 C CA . ILE A 1 90 ? -6.562 3.012 6.512 1.00 94.31 90 ILE A CA 1
ATOM 672 C C . ILE A 1 90 ? -7.095 3.271 5.102 1.00 94.31 90 ILE A C 1
ATOM 674 O O . ILE A 1 90 ? -6.757 2.529 4.178 1.00 94.31 90 ILE A O 1
ATOM 678 N N . ALA A 1 91 ? -7.891 4.325 4.912 1.00 93.88 91 ALA A N 1
ATOM 679 C CA . ALA A 1 91 ? -8.443 4.674 3.604 1.00 93.88 91 ALA A CA 1
ATOM 680 C C . ALA A 1 91 ? -7.342 5.023 2.588 1.00 93.88 91 ALA A C 1
ATOM 682 O O . ALA A 1 91 ? -7.407 4.626 1.424 1.00 93.88 91 ALA A O 1
ATOM 683 N N . GLN A 1 92 ? -6.303 5.739 3.020 1.00 94.44 92 GLN A N 1
ATOM 684 C CA . GLN A 1 92 ? -5.163 6.066 2.170 1.00 94.44 92 GLN A CA 1
ATOM 685 C C . GLN A 1 92 ? -4.359 4.814 1.806 1.00 94.44 92 GLN A C 1
ATOM 687 O O . GLN A 1 92 ? -4.082 4.598 0.628 1.00 94.44 92 GLN A O 1
ATOM 692 N N . ASN A 1 93 ? -4.025 3.974 2.783 1.00 92.94 93 ASN A N 1
ATOM 693 C CA . ASN A 1 93 ? -3.213 2.779 2.575 1.00 92.94 93 ASN A CA 1
ATOM 694 C C . ASN A 1 93 ? -3.930 1.768 1.680 1.00 92.94 93 ASN A C 1
ATOM 696 O O . ASN A 1 93 ? -3.354 1.302 0.702 1.00 92.94 93 ASN A O 1
ATOM 700 N N . THR A 1 94 ? -5.205 1.483 1.943 1.00 92.12 94 THR A N 1
ATOM 701 C CA . THR A 1 94 ? -6.008 0.572 1.107 1.00 92.12 94 THR A CA 1
ATOM 702 C C . THR A 1 94 ? -6.133 1.085 -0.327 1.00 92.12 94 THR A C 1
ATOM 704 O O . THR A 1 94 ? -5.937 0.317 -1.270 1.00 92.12 94 THR A O 1
ATOM 707 N N . LYS A 1 95 ? -6.344 2.394 -0.520 1.00 93.50 95 LYS A N 1
ATOM 708 C CA . LYS A 1 95 ? -6.323 3.016 -1.850 1.00 93.50 95 LYS A CA 1
ATOM 709 C C . LYS A 1 95 ? -4.970 2.843 -2.541 1.00 93.50 95 LYS A C 1
ATOM 711 O O . LYS A 1 95 ? -4.943 2.437 -3.701 1.00 93.50 95 LYS A O 1
ATOM 716 N N . THR A 1 96 ? -3.867 3.120 -1.849 1.00 92.25 96 THR A N 1
ATOM 717 C CA . THR A 1 96 ? -2.511 2.958 -2.391 1.00 92.25 96 THR A CA 1
ATOM 718 C C . THR A 1 96 ? -2.270 1.514 -2.830 1.00 92.25 96 THR A C 1
ATOM 720 O O . THR A 1 96 ? -1.924 1.286 -3.988 1.00 92.25 96 THR A O 1
ATOM 723 N N . ILE A 1 97 ? -2.558 0.525 -1.979 1.00 92.25 97 ILE A N 1
ATOM 724 C CA . ILE A 1 97 ? -2.382 -0.895 -2.322 1.00 92.25 97 ILE A CA 1
ATOM 725 C C . ILE A 1 97 ? -3.213 -1.298 -3.537 1.00 92.25 97 ILE A C 1
ATOM 727 O O . ILE A 1 97 ? -2.693 -1.947 -4.442 1.00 92.25 97 ILE A O 1
ATOM 731 N N . LYS A 1 98 ? -4.469 -0.850 -3.627 1.00 91.44 98 LYS A N 1
ATOM 732 C CA . LYS A 1 98 ? -5.303 -1.115 -4.806 1.00 91.44 98 LYS A CA 1
ATOM 733 C C . LYS A 1 98 ? -4.726 -0.522 -6.089 1.00 91.44 98 LYS A C 1
ATOM 735 O O . LYS A 1 98 ? -4.824 -1.153 -7.134 1.00 91.44 98 LYS A O 1
ATOM 740 N N . THR A 1 99 ? -4.114 0.663 -6.028 1.00 91.88 99 THR A N 1
ATOM 741 C CA . THR A 1 99 ? -3.461 1.270 -7.204 1.00 91.88 99 THR A CA 1
ATOM 742 C C . THR A 1 99 ? -2.162 0.577 -7.611 1.00 91.88 99 THR A C 1
ATOM 744 O O . THR A 1 99 ? -1.750 0.702 -8.760 1.00 91.88 99 THR A O 1
ATOM 747 N N . MET A 1 100 ? -1.526 -0.145 -6.687 1.00 90.25 100 MET A N 1
ATOM 748 C CA . MET A 1 100 ? -0.278 -0.880 -6.918 1.00 90.25 100 MET A CA 1
ATOM 749 C C . MET A 1 100 ? -0.503 -2.335 -7.337 1.00 90.25 100 MET A C 1
ATOM 751 O O . MET A 1 100 ? 0.429 -2.985 -7.804 1.00 90.25 100 MET A O 1
ATOM 755 N N . ALA A 1 101 ? -1.719 -2.854 -7.163 1.00 90.38 101 ALA A N 1
ATOM 756 C CA . ALA A 1 101 ? -2.086 -4.190 -7.599 1.00 90.38 101 ALA A CA 1
ATOM 757 C C . ALA A 1 101 ? -2.036 -4.282 -9.132 1.00 90.38 101 ALA A C 1
ATOM 759 O O . ALA A 1 101 ? -2.696 -3.520 -9.839 1.00 90.38 101 ALA A O 1
ATOM 760 N N . HIS A 1 102 ? -1.262 -5.234 -9.649 1.00 89.19 102 HIS A N 1
ATOM 761 C CA . HIS A 1 102 ? -1.085 -5.449 -11.087 1.00 89.19 102 HIS A CA 1
ATOM 762 C C . HIS A 1 102 ? -1.773 -6.726 -11.577 1.00 89.19 102 HIS A C 1
ATOM 764 O O . HIS A 1 102 ? -1.944 -6.922 -12.782 1.00 89.19 102 HIS A O 1
ATOM 770 N N . THR A 1 103 ? -2.170 -7.601 -10.655 1.00 91.44 103 THR A N 1
ATOM 771 C CA . THR A 1 103 ? -2.883 -8.845 -10.943 1.00 91.44 103 THR A CA 1
ATOM 772 C C . THR A 1 103 ? -4.283 -8.831 -10.342 1.00 91.44 103 THR A C 1
ATOM 774 O O . THR A 1 103 ? -4.533 -8.202 -9.316 1.00 91.44 103 THR A O 1
ATOM 777 N N . SER A 1 104 ? -5.199 -9.597 -10.941 1.00 93.81 104 SER A N 1
ATOM 778 C CA . SER A 1 104 ? -6.553 -9.766 -10.399 1.00 93.81 104 SER A CA 1
ATOM 779 C C . SER A 1 104 ? -6.544 -10.326 -8.975 1.00 93.81 104 SER A C 1
ATOM 781 O O . SER A 1 104 ? -7.385 -9.953 -8.164 1.00 93.81 104 SER A O 1
ATOM 783 N N . GLN A 1 105 ? -5.579 -11.198 -8.665 1.00 94.25 105 GLN A N 1
ATOM 784 C CA . GLN A 1 105 ? -5.415 -11.771 -7.333 1.00 94.25 105 GLN A CA 1
ATOM 785 C C . GLN A 1 105 ? -4.987 -10.714 -6.307 1.00 94.25 105 GLN A C 1
ATOM 787 O O . GLN A 1 105 ? -5.553 -10.660 -5.222 1.00 94.25 105 GLN A O 1
ATOM 792 N N . GLU A 1 106 ? -4.015 -9.860 -6.638 1.00 91.81 106 GLU A N 1
ATOM 793 C CA . GLU A 1 106 ? -3.592 -8.764 -5.755 1.00 91.81 106 GLU A CA 1
ATOM 794 C C . GLU A 1 106 ? -4.731 -7.773 -5.505 1.00 91.81 106 GLU A C 1
ATOM 796 O O . GLU A 1 106 ? -4.934 -7.353 -4.368 1.00 91.81 106 GLU A O 1
ATOM 801 N N . THR A 1 107 ? -5.505 -7.430 -6.541 1.00 93.19 107 THR A N 1
ATOM 802 C CA . THR A 1 107 ? -6.667 -6.544 -6.398 1.00 93.19 107 THR A CA 1
ATOM 803 C C . THR A 1 107 ? -7.705 -7.152 -5.461 1.00 93.19 107 THR A C 1
ATOM 805 O O . THR A 1 107 ? -8.161 -6.473 -4.544 1.00 93.19 107 THR A O 1
ATOM 808 N N . GLN A 1 108 ? -8.026 -8.436 -5.640 1.00 95.75 108 GLN A N 1
ATOM 809 C CA . GLN A 1 108 ? -8.965 -9.142 -4.771 1.00 95.75 108 GLN A CA 1
ATOM 810 C C . GLN A 1 108 ? -8.491 -9.143 -3.311 1.00 95.75 108 GLN A C 1
ATOM 812 O O . GLN A 1 108 ? -9.257 -8.796 -2.417 1.00 95.75 108 GLN A O 1
ATOM 817 N N . LEU A 1 109 ? -7.220 -9.470 -3.057 1.00 94.00 109 LEU A N 1
ATOM 818 C CA . LEU A 1 109 ? -6.660 -9.463 -1.701 1.00 94.00 109 LEU A CA 1
ATOM 819 C C . LEU A 1 109 ? -6.702 -8.066 -1.064 1.00 94.00 109 LEU A C 1
ATOM 821 O O . LEU A 1 109 ? -6.971 -7.935 0.130 1.00 94.00 109 LEU A O 1
ATOM 825 N N . ALA A 1 110 ? -6.461 -7.015 -1.852 1.00 93.19 110 ALA A N 1
ATOM 826 C CA . ALA A 1 110 ? -6.555 -5.636 -1.383 1.00 93.19 110 ALA A CA 1
ATOM 827 C C . ALA A 1 110 ? -7.997 -5.244 -1.012 1.00 93.19 110 ALA A C 1
ATOM 829 O O . ALA A 1 110 ? -8.214 -4.547 -0.021 1.00 93.19 110 ALA A O 1
ATOM 830 N N . GLU A 1 111 ? -8.984 -5.693 -1.789 1.00 94.56 111 GLU A N 1
ATOM 831 C CA . GLU A 1 111 ? -10.409 -5.485 -1.509 1.00 94.56 111 GLU A CA 1
ATOM 832 C C . GLU A 1 111 ? -10.874 -6.255 -0.270 1.00 94.56 111 GLU A C 1
ATOM 834 O O . GLU A 1 111 ? -11.546 -5.682 0.586 1.00 94.56 111 GLU A O 1
ATOM 839 N N . GLU A 1 112 ? -10.475 -7.519 -0.132 1.00 95.38 112 GLU A N 1
ATOM 840 C CA . GLU A 1 112 ? -10.779 -8.338 1.045 1.00 95.38 112 GLU A CA 1
ATOM 841 C C . GLU A 1 112 ? -10.177 -7.730 2.321 1.00 95.38 112 GLU A C 1
ATOM 843 O O . GLU A 1 112 ? -10.852 -7.646 3.351 1.00 95.38 112 GLU A O 1
ATOM 848 N N . GLY A 1 113 ? -8.935 -7.242 2.249 1.00 93.81 113 GLY A N 1
ATOM 849 C CA . GLY A 1 113 ? -8.272 -6.564 3.363 1.00 93.81 113 GLY A CA 1
ATOM 850 C C . GLY A 1 113 ? -8.962 -5.260 3.775 1.00 93.81 113 GLY A C 1
ATOM 851 O O . GLY A 1 113 ? -9.176 -5.025 4.966 1.00 93.81 113 GLY A O 1
ATOM 852 N N . GLU A 1 114 ? -9.355 -4.425 2.808 1.00 94.81 114 GLU A N 1
ATOM 853 C CA . GLU A 1 114 ? -10.128 -3.207 3.083 1.00 94.81 114 GLU A CA 1
ATOM 854 C C . GLU A 1 114 ? -11.484 -3.542 3.716 1.00 94.81 114 GLU A C 1
ATOM 856 O O . GLU A 1 114 ? -11.842 -2.961 4.742 1.00 94.81 114 GLU A O 1
ATOM 861 N N . ALA A 1 115 ? -12.215 -4.506 3.153 1.00 96.06 115 ALA A N 1
ATOM 862 C CA . ALA A 1 115 ? -13.512 -4.922 3.673 1.00 96.06 115 ALA A CA 1
ATOM 863 C C . ALA A 1 115 ? -13.408 -5.425 5.122 1.00 96.06 115 ALA A C 1
ATOM 865 O O . ALA A 1 115 ? -14.234 -5.060 5.961 1.00 96.06 115 ALA A O 1
ATOM 866 N N . ALA A 1 116 ? -12.370 -6.203 5.444 1.00 95.31 116 ALA A N 1
ATOM 867 C CA . ALA A 1 116 ? -12.121 -6.676 6.803 1.00 95.31 116 ALA A CA 1
ATOM 868 C C . ALA A 1 116 ? -11.830 -5.524 7.783 1.00 95.31 116 ALA A C 1
ATOM 870 O O . ALA A 1 116 ? -12.379 -5.502 8.885 1.00 95.31 116 ALA A O 1
ATOM 871 N N . LEU A 1 117 ? -11.014 -4.538 7.388 1.00 94.75 117 LEU A N 1
ATOM 872 C CA . LEU A 1 117 ? -10.733 -3.360 8.219 1.00 94.75 117 LEU A CA 1
ATOM 873 C C . LEU A 1 117 ? -11.989 -2.515 8.461 1.00 94.75 117 LEU A C 1
ATOM 875 O O . LEU A 1 117 ? -12.246 -2.100 9.591 1.00 94.75 117 LEU A O 1
ATOM 879 N N . LEU A 1 118 ? -12.797 -2.297 7.423 1.00 94.81 118 LEU A N 1
ATOM 880 C CA . LEU A 1 118 ? -14.060 -1.570 7.541 1.00 94.81 118 LEU A CA 1
ATOM 881 C C . LEU A 1 118 ? -15.060 -2.307 8.437 1.00 94.81 118 LEU A C 1
ATOM 883 O O . LEU A 1 118 ? -15.752 -1.665 9.225 1.00 94.81 118 LEU A O 1
ATOM 887 N N . ALA A 1 119 ? -15.102 -3.639 8.374 1.00 95.38 119 ALA A N 1
ATOM 888 C CA . ALA A 1 119 ? -15.930 -4.442 9.266 1.00 95.38 119 ALA A CA 1
ATOM 889 C C . ALA A 1 119 ? -15.506 -4.288 10.738 1.00 95.38 119 ALA A C 1
ATOM 891 O O . ALA A 1 119 ? -16.368 -4.143 11.601 1.00 95.38 119 ALA A O 1
ATOM 892 N N . ILE A 1 120 ? -14.199 -4.248 11.030 1.00 94.25 120 ILE A N 1
ATOM 893 C CA . ILE A 1 120 ? -13.684 -3.998 12.390 1.00 94.25 120 ILE A CA 1
ATOM 894 C C . ILE A 1 120 ? -14.101 -2.609 12.886 1.00 94.25 120 ILE A C 1
ATOM 896 O O . ILE A 1 120 ? -14.576 -2.478 14.014 1.00 94.25 120 ILE A O 1
ATOM 900 N N . ILE A 1 121 ? -13.946 -1.580 12.048 1.00 94.62 121 ILE A N 1
ATOM 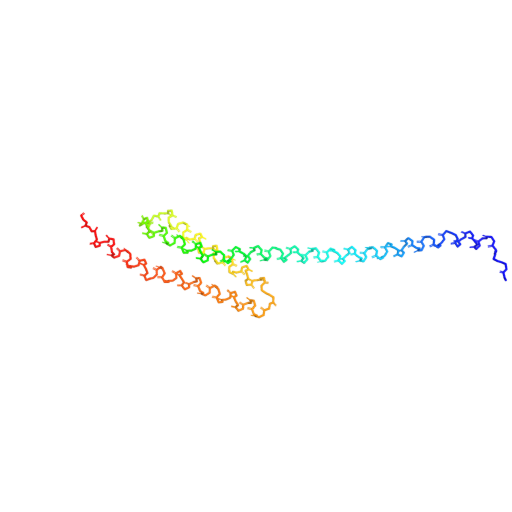901 C CA . ILE A 1 121 ? -14.352 -0.207 12.380 1.00 94.62 121 ILE A CA 1
ATOM 902 C C . ILE A 1 121 ? -15.853 -0.160 12.679 1.00 94.62 121 ILE A C 1
ATOM 904 O O . ILE A 1 121 ? -16.250 0.366 13.716 1.00 94.62 121 ILE A O 1
ATOM 908 N N . ALA A 1 122 ? -16.678 -0.749 11.811 1.00 95.44 122 ALA A N 1
ATOM 909 C CA . ALA A 1 122 ? -18.127 -0.763 11.973 1.00 95.44 122 ALA A CA 1
ATOM 910 C C . ALA A 1 122 ? -18.564 -1.513 13.239 1.00 95.44 122 ALA A C 1
ATOM 912 O O . ALA A 1 122 ? -19.425 -1.020 13.965 1.00 95.44 122 ALA A O 1
ATOM 913 N N . LEU A 1 123 ? -17.958 -2.669 13.527 1.00 94.88 123 LEU A N 1
ATOM 914 C CA . LEU A 1 123 ? -18.220 -3.440 14.745 1.00 94.88 123 LEU A CA 1
ATOM 915 C C . LEU A 1 123 ? -17.911 -2.612 15.998 1.00 94.88 123 LEU A C 1
ATOM 917 O O . LEU A 1 123 ? -18.687 -2.581 16.953 1.00 94.88 123 LEU A O 1
ATOM 921 N N . PHE A 1 124 ? -16.776 -1.916 15.995 1.00 93.25 124 PHE A N 1
ATOM 922 C CA . PHE A 1 124 ? -16.377 -1.088 17.121 1.00 93.25 124 PHE A CA 1
ATOM 923 C C . PHE A 1 124 ? -17.298 0.126 17.308 1.00 93.25 124 PHE A C 1
ATOM 925 O O . PHE A 1 124 ? -17.808 0.336 18.407 1.00 93.25 124 PHE A O 1
ATOM 932 N N . GLU A 1 125 ? -17.550 0.898 16.249 1.00 92.31 125 GLU A N 1
ATOM 933 C CA . GLU A 1 125 ? -18.333 2.138 16.328 1.00 92.31 125 GLU A CA 1
ATOM 934 C C . GLU A 1 125 ? -19.822 1.893 16.598 1.00 92.31 125 GLU A C 1
ATOM 936 O O . GLU A 1 125 ? -20.429 2.628 17.377 1.00 92.31 125 GLU A O 1
ATOM 941 N N . ASN A 1 126 ? -20.417 0.873 15.976 1.00 93.19 126 ASN A N 1
ATOM 942 C CA . ASN A 1 126 ? -21.866 0.678 16.024 1.00 93.19 126 ASN A CA 1
ATOM 943 C C . ASN A 1 126 ? -22.311 -0.226 17.174 1.00 93.19 126 ASN A C 1
ATOM 945 O O . ASN A 1 126 ? -23.388 -0.019 17.728 1.00 93.19 126 ASN A O 1
ATOM 949 N N . GLU A 1 127 ? -21.510 -1.232 17.528 1.00 91.81 127 GLU A N 1
ATOM 950 C CA . GLU A 1 127 ? -21.901 -2.225 18.531 1.00 91.81 127 GLU A CA 1
ATOM 951 C C . GLU A 1 127 ? -21.144 -2.003 19.840 1.00 91.81 127 GLU A C 1
ATOM 953 O O . GLU A 1 127 ? -21.746 -1.777 20.891 1.00 91.81 127 GLU A O 1
ATOM 958 N N . MET A 1 128 ? -19.811 -2.016 19.786 1.00 89.44 128 MET A N 1
ATOM 959 C CA . MET A 1 128 ? -18.986 -2.009 20.995 1.00 89.44 128 MET A CA 1
ATOM 960 C C . MET A 1 128 ? -19.089 -0.689 21.761 1.00 89.44 128 MET A C 1
ATOM 962 O O . MET A 1 128 ? -19.306 -0.694 22.971 1.00 89.44 128 MET A O 1
ATOM 966 N N . MET A 1 129 ? -18.988 0.442 21.062 1.00 88.75 129 MET A N 1
ATOM 967 C CA . MET A 1 129 ? -19.101 1.776 21.654 1.00 88.75 129 MET A CA 1
ATOM 968 C C . MET A 1 129 ? -20.453 2.003 22.338 1.00 88.75 129 MET A C 1
ATOM 970 O O . MET A 1 129 ? -20.500 2.592 23.417 1.00 88.75 129 MET A O 1
ATOM 974 N N . ALA A 1 130 ? -21.547 1.498 21.760 1.00 87.56 130 ALA A N 1
ATOM 975 C CA . ALA A 1 130 ? -22.874 1.597 22.364 1.00 87.56 130 ALA A CA 1
ATOM 976 C C . ALA A 1 130 ? -22.947 0.842 23.703 1.00 87.56 130 ALA A C 1
ATOM 978 O O . ALA A 1 130 ? -23.451 1.374 24.693 1.00 87.56 130 ALA A O 1
ATOM 979 N N . LEU A 1 131 ? -22.388 -0.372 23.758 1.00 87.44 131 LEU A N 1
ATOM 980 C CA . LEU A 1 131 ? -22.326 -1.177 24.982 1.00 87.44 131 LEU A CA 1
ATOM 981 C C . LEU A 1 131 ? -21.421 -0.546 26.048 1.00 87.44 131 LEU A C 1
ATOM 983 O O . LEU A 1 131 ? -21.763 -0.546 27.232 1.00 87.44 131 LEU A O 1
ATOM 987 N N . LEU A 1 132 ? -20.280 0.007 25.635 1.00 85.00 132 LEU A N 1
ATOM 988 C CA . LEU A 1 132 ? -19.322 0.653 26.532 1.00 85.00 132 LEU A CA 1
ATOM 989 C C . LEU A 1 132 ? -19.926 1.894 27.196 1.00 85.00 132 LEU A C 1
ATOM 991 O O . LEU A 1 132 ? -19.840 2.020 28.415 1.00 85.00 132 LEU A O 1
ATOM 995 N N . LYS A 1 133 ? -20.619 2.744 26.429 1.00 81.44 133 LYS A N 1
ATOM 996 C CA . LYS A 1 133 ? -21.308 3.933 26.958 1.00 81.44 133 LYS A CA 1
ATOM 997 C C . LYS A 1 133 ? -22.446 3.578 27.913 1.00 81.44 133 LYS A C 1
ATOM 999 O O . LYS A 1 133 ? -22.529 4.144 28.997 1.00 81.44 133 LYS A O 1
ATOM 1004 N N . ALA A 1 134 ? -23.265 2.584 27.564 1.00 80.81 134 ALA A N 1
ATOM 1005 C CA . ALA A 1 134 ? -24.338 2.111 28.441 1.00 80.81 134 ALA A CA 1
ATOM 1006 C C . ALA A 1 134 ? -23.809 1.542 29.772 1.00 80.81 134 ALA A C 1
ATOM 1008 O O . ALA A 1 134 ? -24.452 1.671 30.813 1.00 80.81 134 ALA A O 1
ATOM 1009 N N . THR A 1 135 ? -22.629 0.914 29.750 1.00 72.81 135 THR A N 1
ATOM 1010 C CA . THR A 1 135 ? -21.990 0.373 30.958 1.00 72.81 135 THR A CA 1
ATOM 1011 C C . THR A 1 135 ? -21.378 1.476 31.825 1.00 72.81 135 THR A C 1
ATOM 1013 O O . THR A 1 135 ? -21.382 1.350 33.046 1.00 72.81 135 THR A O 1
ATOM 1016 N N . ASP A 1 136 ? -20.882 2.562 31.229 1.00 63.62 136 ASP A N 1
ATOM 1017 C CA . ASP A 1 136 ? -20.335 3.708 31.966 1.00 63.62 136 ASP A CA 1
ATOM 1018 C C . ASP A 1 136 ? -21.445 4.516 32.668 1.00 63.62 136 ASP A C 1
ATOM 1020 O O . ASP A 1 136 ? -21.306 4.867 33.837 1.00 63.62 136 ASP A O 1
ATOM 1024 N N . GLU A 1 137 ? -22.604 4.701 32.023 1.00 56.34 137 GLU A N 1
ATOM 1025 C CA . GLU A 1 137 ? -23.784 5.337 32.641 1.00 56.34 137 GLU A CA 1
ATOM 1026 C C . GLU A 1 137 ? -24.421 4.483 33.758 1.00 56.34 137 GLU A C 1
ATOM 1028 O O . GLU A 1 137 ? -25.032 5.016 34.686 1.00 56.34 137 GLU A O 1
ATOM 1033 N N . GLY A 1 138 ? -24.269 3.155 33.699 1.00 47.62 138 GLY A N 1
ATOM 1034 C CA . GLY A 1 138 ? -24.788 2.216 34.700 1.00 47.62 138 GLY A CA 1
ATOM 1035 C C . GLY A 1 138 ? -23.921 2.055 35.956 1.00 47.62 138 GLY A C 1
ATOM 1036 O O . GLY A 1 138 ? -24.389 1.487 36.943 1.00 47.62 138 GLY A O 1
ATOM 1037 N N . ILE A 1 139 ? -22.680 2.552 35.946 1.00 48.69 139 ILE A N 1
ATOM 1038 C CA . ILE A 1 139 ? -21.749 2.531 37.088 1.00 48.69 139 ILE A CA 1
ATOM 1039 C C . ILE A 1 139 ? -21.584 3.968 37.604 1.00 48.69 139 ILE A C 1
ATOM 1041 O O . ILE A 1 139 ? -20.486 4.505 37.710 1.00 48.69 139 ILE A O 1
ATOM 1045 N N . ALA A 1 140 ? -22.698 4.612 37.944 1.00 41.91 140 ALA A N 1
ATOM 1046 C CA . ALA A 1 140 ? -22.668 5.709 38.900 1.00 41.91 140 ALA A CA 1
ATOM 1047 C C . ALA A 1 140 ? -22.550 5.091 40.306 1.00 41.91 140 ALA A C 1
ATOM 1049 O O . ALA A 1 140 ? -23.555 4.694 40.899 1.00 41.91 140 ALA A O 1
ATOM 1050 N N . LEU A 1 141 ? -21.312 4.926 40.788 1.00 41.72 141 LEU A N 1
ATOM 1051 C CA . LEU A 1 141 ? -21.020 4.710 42.212 1.00 41.72 141 LEU A CA 1
ATOM 1052 C C . LEU A 1 141 ? -21.163 6.025 42.982 1.00 41.72 141 LEU A C 1
ATOM 1054 O O . LEU A 1 141 ? -20.612 7.042 42.502 1.00 41.72 141 LEU A O 1
#

Radius of gyration: 31.59 Å; chains: 1; bounding box: 76×27×96 Å